Protein AF-A0A967NZN5-F1 (afdb_monomer_lite)

Sequence (57 aa):
QRDINISLMNELALIFEKMNIDTSDVLEAAGTKWNFLKFKPGLVGGHCIGVDPYYLT

Secondary structure (DSSP, 8-state):
-HHHHHHHHHHHHHHHHHTT--HHHHHHHHTTSTT-----------TT----GGG--

Foldseek 3Di:
DLLVVLVVQQVVCVVCVVVVHHSVVVLVVLVVDPPDDNHHHDDDDDPPDPDDVVVVD

Radius of gyration: 13.95 Å; chains: 1; bounding box: 36×29×29 Å

pLDDT: mean 86.17, std 12.28, range [51.72, 96.88]

Structure (mmCIF, N/CA/C/O backbone):
data_AF-A0A967NZN5-F1
#
_entry.id   AF-A0A967NZN5-F1
#
loop_
_atom_site.group_PDB
_atom_site.id
_atom_site.type_symbol
_atom_site.label_atom_id
_atom_site.label_alt_id
_atom_site.label_comp_id
_atom_site.label_asym_id
_atom_site.label_entity_id
_atom_site.label_seq_id
_atom_site.pdbx_PDB_ins_code
_atom_site.Cartn_x
_atom_site.Cartn_y
_atom_site.Cartn_z
_atom_site.occupancy
_atom_site.B_iso_or_equiv
_atom_site.auth_seq_id
_atom_site.auth_comp_id
_atom_site.auth_asym_id
_atom_site.auth_atom_id
_atom_site.pdbx_PDB_model_num
ATOM 1 N N . GLN A 1 1 ? 15.611 1.322 -4.400 1.00 71.44 1 GLN A N 1
ATOM 2 C CA . GLN A 1 1 ? 15.035 1.307 -3.027 1.00 71.44 1 GLN A CA 1
ATOM 3 C C . GLN A 1 1 ? 13.536 1.637 -2.998 1.00 71.44 1 GLN A C 1
ATOM 5 O O . GLN A 1 1 ? 12.821 1.017 -2.224 1.00 71.44 1 GLN A O 1
ATOM 10 N N . ARG A 1 2 ? 13.029 2.552 -3.848 1.00 84.31 2 ARG A N 1
ATOM 11 C CA . ARG A 1 2 ? 11.582 2.840 -3.978 1.00 84.31 2 ARG A CA 1
ATOM 12 C C . ARG A 1 2 ? 10.746 1.597 -4.301 1.00 84.31 2 ARG A C 1
ATOM 14 O O . ARG A 1 2 ? 9.682 1.433 -3.724 1.00 84.31 2 ARG A O 1
ATOM 21 N N . ASP A 1 3 ? 11.252 0.731 -5.170 1.00 86.69 3 ASP A N 1
ATOM 22 C CA . ASP A 1 3 ? 10.552 -0.476 -5.628 1.00 86.69 3 ASP A CA 1
ATOM 23 C C . ASP A 1 3 ? 10.237 -1.434 -4.471 1.00 86.69 3 ASP A C 1
ATOM 25 O O . ASP A 1 3 ? 9.101 -1.870 -4.316 1.00 86.69 3 ASP A O 1
ATOM 29 N N . ILE A 1 4 ? 11.216 -1.653 -3.586 1.00 87.81 4 ILE A N 1
ATOM 30 C CA . ILE A 1 4 ? 11.063 -2.457 -2.364 1.00 87.81 4 ILE A CA 1
ATOM 31 C C . ILE A 1 4 ? 10.018 -1.826 -1.438 1.00 87.81 4 ILE A C 1
ATOM 33 O O . ILE A 1 4 ? 9.145 -2.519 -0.926 1.00 87.81 4 ILE A O 1
ATOM 37 N N . ASN A 1 5 ? 10.067 -0.505 -1.253 1.00 90.62 5 ASN A N 1
ATOM 38 C CA . ASN A 1 5 ? 9.115 0.188 -0.387 1.00 90.62 5 ASN A CA 1
ATOM 39 C C . ASN A 1 5 ? 7.684 0.139 -0.942 1.00 90.62 5 ASN A C 1
ATOM 41 O O . ASN A 1 5 ? 6.750 -0.032 -0.168 1.00 90.62 5 ASN A O 1
ATOM 45 N N . ILE A 1 6 ? 7.492 0.246 -2.260 1.00 91.56 6 ILE A N 1
ATOM 46 C CA . ILE A 1 6 ? 6.165 0.101 -2.880 1.00 91.56 6 ILE A CA 1
ATOM 47 C C . ILE A 1 6 ? 5.672 -1.343 -2.764 1.00 91.56 6 ILE A C 1
ATOM 49 O O . ILE A 1 6 ? 4.514 -1.548 -2.415 1.00 91.56 6 ILE A O 1
ATOM 53 N N . SER A 1 7 ? 6.545 -2.335 -2.971 1.00 92.25 7 SER A N 1
ATOM 54 C CA . SER A 1 7 ? 6.198 -3.743 -2.748 1.00 92.25 7 SER A CA 1
ATOM 55 C C . SER A 1 7 ? 5.744 -3.986 -1.309 1.00 92.25 7 SER A C 1
ATOM 57 O O . SER A 1 7 ? 4.726 -4.632 -1.091 1.00 92.25 7 SER A O 1
ATOM 59 N N . LEU A 1 8 ? 6.449 -3.415 -0.328 1.00 93.06 8 LEU A N 1
ATOM 60 C CA . LEU A 1 8 ? 6.052 -3.486 1.076 1.00 93.06 8 LEU A CA 1
ATOM 61 C C . LEU A 1 8 ? 4.682 -2.832 1.318 1.00 93.06 8 LEU A C 1
ATOM 63 O O . LEU A 1 8 ? 3.859 -3.400 2.030 1.00 93.06 8 LEU A O 1
ATOM 67 N N . MET A 1 9 ? 4.411 -1.665 0.722 1.00 94.44 9 MET A N 1
ATOM 68 C CA . MET A 1 9 ? 3.097 -1.016 0.845 1.00 94.44 9 MET A CA 1
ATOM 69 C C . MET A 1 9 ? 1.972 -1.852 0.217 1.00 94.44 9 MET A C 1
ATOM 71 O O . MET A 1 9 ? 0.872 -1.877 0.764 1.00 94.44 9 MET A O 1
ATOM 75 N N . ASN A 1 10 ? 2.235 -2.547 -0.893 1.00 94.75 10 ASN A N 1
ATOM 76 C CA . ASN A 1 10 ? 1.263 -3.444 -1.524 1.00 94.75 10 ASN A CA 1
ATOM 77 C C . ASN A 1 10 ? 0.920 -4.634 -0.618 1.00 94.75 10 ASN A C 1
ATOM 79 O O . ASN A 1 10 ? -0.255 -4.930 -0.423 1.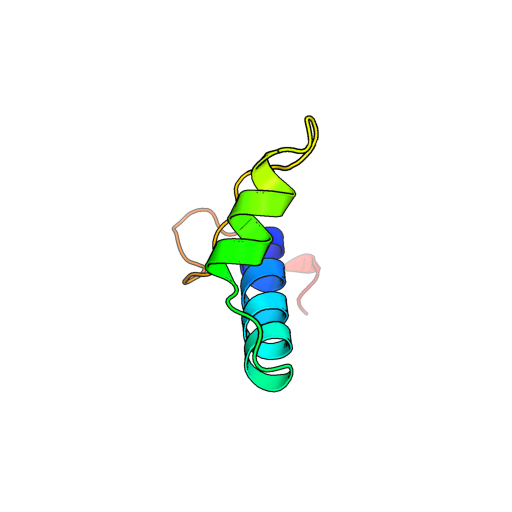00 94.75 10 ASN A O 1
ATOM 83 N N . GLU A 1 11 ? 1.927 -5.275 -0.021 1.00 95.44 11 GLU A N 1
ATOM 84 C CA . GLU A 1 11 ? 1.713 -6.381 0.923 1.00 95.44 11 GLU A CA 1
ATOM 85 C C . GLU A 1 11 ? 0.922 -5.933 2.159 1.00 95.44 11 GLU A C 1
ATOM 87 O O . GLU A 1 11 ? -0.017 -6.605 2.585 1.00 95.44 11 GLU A O 1
ATOM 92 N N . LEU A 1 12 ? 1.246 -4.759 2.709 1.00 94.69 12 LEU A N 1
ATOM 93 C CA . LEU A 1 12 ? 0.502 -4.191 3.834 1.00 94.69 12 LEU A CA 1
ATOM 94 C C . LEU A 1 12 ? -0.961 -3.910 3.474 1.00 94.69 12 LE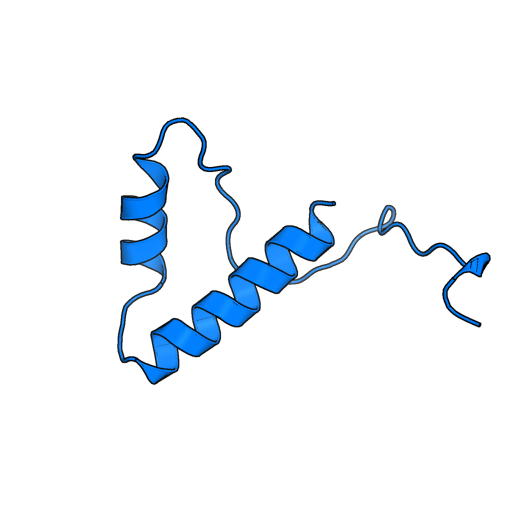U A C 1
ATOM 96 O O . LEU A 1 12 ? -1.838 -4.219 4.276 1.00 94.69 12 LEU A O 1
ATOM 100 N N . ALA A 1 13 ? -1.235 -3.396 2.272 1.00 94.88 13 ALA A N 1
ATOM 101 C CA . ALA A 1 13 ? -2.602 -3.159 1.814 1.00 94.88 13 ALA A CA 1
ATOM 102 C C . ALA A 1 13 ? -3.432 -4.456 1.777 1.00 94.88 13 ALA A C 1
ATOM 104 O O . ALA A 1 13 ? -4.561 -4.473 2.263 1.00 94.88 13 ALA A O 1
ATOM 105 N N . LEU A 1 14 ? -2.848 -5.562 1.298 1.00 96.00 14 LEU A N 1
ATOM 106 C CA . LEU A 1 14 ? -3.504 -6.878 1.285 1.00 96.00 14 LEU A CA 1
ATOM 107 C C . LEU A 1 14 ? -3.745 -7.430 2.699 1.00 96.00 14 LEU A C 1
ATOM 109 O O . LEU A 1 14 ? -4.744 -8.107 2.947 1.00 96.00 14 LEU A O 1
ATOM 113 N N . ILE A 1 15 ? -2.833 -7.172 3.640 1.00 96.75 15 ILE A N 1
ATOM 114 C CA . ILE A 1 15 ? -3.011 -7.560 5.047 1.00 96.75 15 ILE A CA 1
ATOM 115 C C . ILE A 1 15 ? -4.153 -6.756 5.677 1.00 96.75 15 ILE A C 1
ATOM 117 O O . ILE A 1 15 ? -5.024 -7.345 6.318 1.00 96.75 15 ILE A O 1
ATOM 121 N N . PHE A 1 16 ? -4.179 -5.437 5.478 1.00 96.19 16 PHE A N 1
ATOM 122 C CA . PHE A 1 16 ? -5.224 -4.571 6.027 1.00 96.19 16 PHE A CA 1
ATOM 123 C C . PHE A 1 16 ? -6.599 -4.892 5.442 1.00 96.19 16 PHE A C 1
ATOM 125 O O . PHE A 1 16 ? -7.562 -4.972 6.201 1.00 96.19 16 PHE A O 1
ATOM 132 N N . GLU A 1 17 ? -6.677 -5.208 4.148 1.00 95.38 17 GLU A N 1
ATOM 133 C CA . GLU A 1 17 ? -7.904 -5.690 3.507 1.00 95.38 17 GLU A CA 1
ATOM 134 C C . GLU A 1 17 ? -8.441 -6.957 4.195 1.00 95.38 17 GLU A C 1
ATOM 136 O O . GLU A 1 17 ? -9.609 -7.011 4.578 1.00 95.38 17 GLU A O 1
ATOM 141 N N . LYS A 1 18 ? -7.580 -7.952 4.460 1.00 96.88 18 LYS A N 1
ATOM 142 C CA . LYS A 1 18 ? -7.970 -9.183 5.179 1.00 96.88 18 LYS A CA 1
ATOM 143 C C . LYS A 1 18 ? -8.383 -8.932 6.630 1.00 96.88 18 LYS A C 1
ATOM 145 O O . LYS A 1 18 ? -9.166 -9.701 7.182 1.00 96.88 18 LYS A O 1
ATOM 150 N N . MET A 1 19 ? -7.844 -7.886 7.251 1.00 96.62 19 MET A N 1
ATOM 151 C CA . MET A 1 19 ? -8.201 -7.453 8.604 1.00 96.62 19 MET A CA 1
ATOM 152 C C . MET A 1 19 ? -9.419 -6.520 8.634 1.00 96.62 19 MET A C 1
ATOM 154 O O . MET A 1 19 ? -9.840 -6.129 9.722 1.00 96.62 19 MET A O 1
ATOM 158 N N . ASN A 1 20 ? -9.995 -6.192 7.473 1.00 95.19 20 ASN A N 1
ATOM 159 C CA . ASN A 1 20 ? -11.100 -5.248 7.321 1.00 95.19 20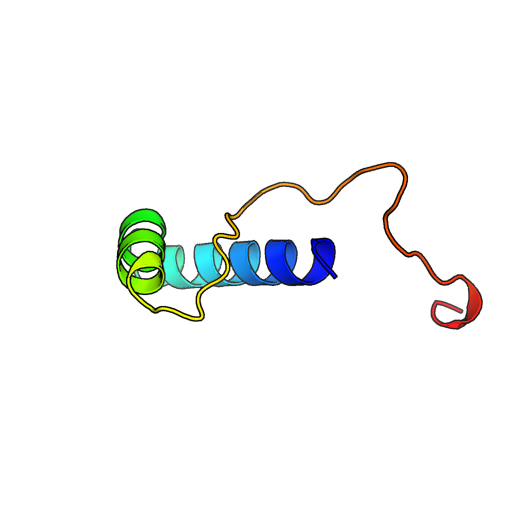 ASN A CA 1
ATOM 160 C C . ASN A 1 20 ? -10.758 -3.836 7.853 1.00 95.19 20 ASN A C 1
ATOM 162 O O . ASN A 1 20 ? -11.573 -3.184 8.506 1.00 95.19 20 ASN A O 1
ATOM 166 N N . ILE A 1 21 ? -9.521 -3.392 7.603 1.00 95.94 21 ILE A N 1
ATOM 167 C CA . ILE A 1 21 ? -8.976 -2.076 7.967 1.00 95.94 21 ILE A CA 1
ATOM 168 C C . ILE A 1 21 ? -8.728 -1.277 6.681 1.00 95.94 21 ILE A C 1
ATOM 170 O O . ILE A 1 21 ? -8.106 -1.787 5.747 1.00 95.94 21 ILE A O 1
ATOM 174 N N . ASP A 1 22 ? -9.158 -0.012 6.639 1.00 94.31 22 ASP A N 1
ATOM 175 C CA . ASP A 1 22 ? -8.859 0.867 5.506 1.00 94.31 22 ASP A CA 1
ATOM 176 C C . ASP A 1 22 ? -7.367 1.232 5.492 1.00 94.31 22 ASP A C 1
ATOM 178 O O . ASP A 1 22 ? -6.816 1.814 6.431 1.00 94.31 22 ASP A O 1
ATOM 182 N N . THR A 1 23 ? -6.696 0.889 4.395 1.00 94.38 23 THR A N 1
ATOM 183 C CA . THR A 1 23 ? -5.277 1.204 4.193 1.00 94.38 23 THR A CA 1
ATOM 184 C C . THR A 1 23 ? -5.032 2.717 4.170 1.00 94.38 23 THR A C 1
ATOM 186 O O . THR A 1 23 ? -3.975 3.174 4.605 1.00 94.38 23 THR A O 1
ATOM 189 N N . SER A 1 24 ? -5.994 3.505 3.693 1.00 92.88 24 SER A N 1
ATOM 190 C CA . SER A 1 24 ? -5.909 4.966 3.606 1.00 92.88 24 SER A CA 1
ATOM 191 C C . SER A 1 24 ? -5.788 5.595 4.992 1.00 92.88 24 SER A C 1
ATOM 193 O O . SER A 1 24 ? -4.879 6.397 5.212 1.00 92.88 24 SER A O 1
ATOM 195 N N . ASP A 1 25 ? -6.619 5.147 5.934 1.00 95.00 25 ASP A N 1
ATOM 196 C CA . ASP A 1 25 ? -6.625 5.618 7.322 1.00 95.00 25 ASP A CA 1
ATOM 197 C C . ASP A 1 25 ? -5.309 5.274 8.029 1.00 95.00 25 ASP A C 1
ATOM 199 O O . ASP A 1 25 ? -4.717 6.103 8.727 1.00 95.00 25 ASP A O 1
ATOM 203 N N . VAL A 1 26 ? -4.792 4.059 7.805 1.00 93.88 26 VAL A N 1
ATOM 204 C CA . VAL A 1 26 ? -3.499 3.629 8.361 1.00 93.88 26 VAL A CA 1
ATOM 205 C C . VAL A 1 26 ? -2.356 4.485 7.820 1.00 93.88 26 VAL A C 1
ATOM 207 O O . VAL A 1 26 ? -1.472 4.885 8.583 1.00 93.88 26 VAL A O 1
ATOM 210 N N . LEU A 1 27 ? -2.356 4.785 6.519 1.00 93.50 27 LEU A N 1
ATOM 211 C CA . LEU A 1 27 ? -1.324 5.613 5.893 1.00 93.50 27 LEU A CA 1
ATOM 212 C C . LEU A 1 27 ? -1.414 7.081 6.325 1.00 93.50 27 LEU A C 1
ATOM 214 O O . LEU A 1 27 ? -0.374 7.721 6.498 1.00 93.50 27 LEU A O 1
ATOM 218 N N . GLU A 1 28 ? -2.619 7.613 6.530 1.00 93.38 28 GLU A N 1
ATOM 219 C CA . GLU A 1 28 ? -2.824 8.954 7.083 1.00 93.38 28 GLU A CA 1
ATOM 220 C C . GLU A 1 28 ? -2.286 9.042 8.515 1.00 93.38 28 GLU A C 1
ATOM 222 O O . GLU A 1 28 ? -1.465 9.915 8.818 1.00 93.38 28 GLU A O 1
ATOM 227 N N . ALA A 1 29 ? -2.646 8.076 9.365 1.00 94.31 29 ALA A N 1
ATOM 228 C CA . ALA A 1 29 ? -2.147 7.988 10.732 1.00 94.31 29 ALA A CA 1
ATOM 229 C C . ALA A 1 29 ? -0.619 7.815 10.775 1.00 94.31 29 ALA A C 1
ATOM 231 O O . ALA A 1 29 ? 0.065 8.497 11.541 1.00 94.31 29 ALA A O 1
ATOM 232 N N . ALA A 1 30 ? -0.051 6.952 9.926 1.00 92.88 30 ALA A N 1
ATOM 233 C CA . ALA A 1 30 ? 1.397 6.769 9.818 1.00 92.88 30 ALA A CA 1
ATOM 234 C C . ALA A 1 30 ? 2.105 8.046 9.338 1.00 92.88 30 ALA A C 1
ATOM 236 O O . ALA A 1 30 ? 3.189 8.365 9.827 1.00 92.88 30 ALA A O 1
ATOM 237 N N . GLY A 1 31 ? 1.458 8.817 8.460 1.00 92.19 31 GLY A N 1
ATOM 238 C CA . GLY A 1 31 ? 1.925 10.108 7.956 1.00 92.19 31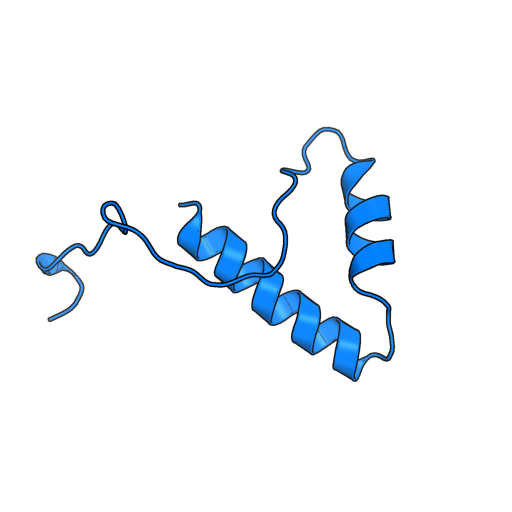 GLY A CA 1
ATOM 239 C C . GLY A 1 31 ? 2.097 11.200 9.013 1.00 92.19 31 GLY A C 1
ATOM 240 O O . GLY A 1 31 ? 2.758 12.199 8.725 1.00 92.19 31 GLY A O 1
ATOM 241 N N . THR A 1 32 ? 1.560 11.015 10.223 1.00 94.19 32 THR A N 1
ATOM 242 C CA . THR A 1 32 ? 1.789 11.920 11.364 1.00 94.19 32 THR A CA 1
ATOM 243 C C . THR A 1 32 ? 3.165 11.734 12.013 1.00 94.19 32 THR A C 1
ATOM 245 O O . THR A 1 32 ? 3.640 12.620 12.725 1.00 94.19 32 THR A O 1
ATOM 248 N N . LYS A 1 33 ? 3.842 10.602 11.769 1.00 94.19 33 LYS A N 1
ATOM 249 C CA . LYS A 1 33 ? 5.177 10.336 12.316 1.00 94.19 33 LYS A CA 1
ATOM 250 C C . LYS A 1 33 ? 6.239 11.079 11.512 1.00 94.19 33 LYS A C 1
ATOM 252 O O . LYS A 1 33 ? 6.297 10.983 10.290 1.00 94.19 33 LYS A O 1
ATOM 257 N N . TRP A 1 34 ? 7.145 11.751 12.218 1.00 91.12 34 TRP A N 1
ATOM 258 C CA . TRP A 1 34 ? 8.214 12.566 11.626 1.00 91.12 34 TRP A CA 1
ATOM 259 C C . TRP A 1 34 ? 9.148 11.792 10.678 1.00 91.12 34 TRP A C 1
ATOM 261 O O . TRP A 1 34 ? 9.748 12.383 9.786 1.00 91.12 34 TRP A O 1
ATOM 271 N N . ASN A 1 35 ? 9.277 10.477 10.865 1.00 90.94 35 ASN A N 1
ATOM 272 C CA . ASN A 1 35 ? 10.152 9.595 10.094 1.00 90.94 35 ASN A CA 1
ATOM 273 C C . ASN A 1 35 ? 9.412 8.763 9.037 1.00 90.94 35 ASN A C 1
ATOM 275 O O . ASN A 1 35 ? 10.018 7.891 8.411 1.00 90.94 35 ASN A O 1
ATOM 279 N N . PHE A 1 36 ? 8.111 8.989 8.843 1.00 91.19 36 PHE A N 1
ATOM 280 C CA . PHE A 1 36 ? 7.355 8.240 7.854 1.00 91.19 36 PHE A CA 1
ATOM 281 C C . PHE A 1 36 ? 7.562 8.825 6.458 1.00 91.19 36 PHE A C 1
ATOM 283 O O . PHE A 1 36 ? 7.183 9.958 6.156 1.00 91.19 36 PHE A O 1
ATOM 290 N N . LEU A 1 37 ? 8.143 8.016 5.578 1.00 88.56 37 LEU A N 1
ATOM 291 C CA . LEU A 1 37 ? 8.239 8.333 4.162 1.00 88.56 37 LEU A CA 1
ATOM 292 C C . LEU A 1 37 ? 6.922 7.948 3.487 1.00 88.56 37 LEU A C 1
ATOM 294 O O . LEU A 1 37 ? 6.519 6.789 3.529 1.00 88.56 37 LEU A O 1
ATOM 298 N N . LYS A 1 38 ? 6.262 8.929 2.861 1.00 86.94 38 LYS A N 1
ATOM 299 C CA . LYS A 1 38 ? 4.907 8.817 2.295 1.00 86.94 38 LYS A CA 1
ATOM 300 C C . LYS A 1 38 ? 4.862 7.975 1.012 1.00 86.94 38 LYS A C 1
ATOM 302 O O . LYS A 1 38 ? 4.576 8.486 -0.071 1.00 86.94 38 LYS A O 1
ATOM 307 N N . PHE A 1 39 ? 5.151 6.685 1.133 1.00 90.00 39 PHE A N 1
ATOM 308 C CA . PHE A 1 39 ? 4.908 5.705 0.081 1.00 90.00 39 PHE A CA 1
ATOM 309 C C . PHE A 1 39 ? 3.431 5.313 0.059 1.00 90.00 39 PHE A C 1
ATOM 311 O O . PHE A 1 39 ? 2.751 5.327 1.082 1.00 90.00 39 PHE A O 1
ATOM 318 N N . LYS A 1 40 ? 2.938 4.981 -1.132 1.00 90.19 40 LYS A N 1
ATOM 319 C CA . LYS A 1 40 ? 1.578 4.492 -1.346 1.00 90.19 40 LYS A CA 1
ATOM 320 C C . LYS A 1 40 ? 1.633 3.174 -2.120 1.00 90.19 40 LYS A C 1
ATOM 322 O O . LYS A 1 40 ? 2.568 3.009 -2.913 1.00 90.19 40 LYS A O 1
ATOM 327 N N . PRO A 1 41 ? 0.660 2.272 -1.911 1.00 91.25 41 PRO A N 1
ATOM 328 C CA . PRO A 1 41 ? 0.490 1.095 -2.750 1.00 91.25 41 PRO A CA 1
ATOM 329 C C . PRO A 1 41 ? 0.373 1.499 -4.223 1.00 91.25 41 PRO A C 1
ATOM 331 O O . PRO A 1 41 ? -0.187 2.551 -4.549 1.00 91.25 41 PRO A O 1
ATOM 334 N N . GLY A 1 42 ? 0.922 0.683 -5.114 1.00 91.81 42 GLY A N 1
ATOM 335 C CA . GLY A 1 42 ? 0.911 0.949 -6.544 1.00 91.81 42 GLY A CA 1
ATOM 336 C C . GLY A 1 42 ? 1.795 0.005 -7.348 1.00 91.81 42 GLY A C 1
ATOM 337 O O . GLY A 1 42 ? 2.472 -0.878 -6.821 1.00 91.81 42 GLY A O 1
ATOM 338 N N . LEU A 1 43 ? 1.789 0.207 -8.663 1.00 87.56 43 LEU A N 1
ATOM 339 C CA . LEU A 1 43 ? 2.602 -0.582 -9.580 1.00 87.56 43 LEU A CA 1
ATOM 340 C C . LEU A 1 43 ? 4.074 -0.154 -9.506 1.00 87.56 43 LEU A C 1
ATOM 342 O O . LEU A 1 43 ? 4.402 1.037 -9.480 1.00 87.56 43 LEU A O 1
ATOM 346 N N . VAL A 1 44 ? 4.962 -1.145 -9.494 1.00 85.44 44 VAL A N 1
ATOM 347 C CA . VAL A 1 44 ? 6.413 -0.961 -9.577 1.00 85.44 44 VAL A CA 1
ATOM 348 C C . VAL A 1 44 ? 6.826 -1.058 -11.046 1.00 85.44 44 VAL A C 1
ATOM 350 O O . VAL A 1 44 ? 6.450 -2.001 -11.734 1.00 85.44 44 VAL A O 1
ATOM 353 N N . GLY A 1 45 ? 7.570 -0.070 -11.545 1.00 79.56 45 GLY A N 1
ATOM 354 C CA . GLY A 1 45 ? 7.939 0.036 -12.958 1.00 79.56 45 GLY A CA 1
ATOM 355 C C . GLY A 1 45 ? 8.868 1.222 -13.232 1.00 79.56 45 GLY A C 1
ATOM 356 O O . GLY A 1 45 ? 8.963 2.141 -12.416 1.00 79.56 45 GLY A O 1
ATOM 357 N N . GLY A 1 46 ? 9.528 1.218 -14.394 1.00 78.62 46 GLY A N 1
ATOM 358 C CA . GLY A 1 46 ? 10.344 2.333 -14.885 1.00 78.62 46 GLY A CA 1
ATOM 359 C C . GLY A 1 46 ? 11.718 1.913 -15.407 1.00 78.62 46 GLY A C 1
ATOM 360 O O . GLY A 1 46 ? 12.180 0.803 -15.172 1.00 78.62 46 GLY A O 1
ATOM 361 N N . HIS A 1 47 ? 12.385 2.832 -16.108 1.00 75.81 47 HIS A N 1
ATOM 362 C CA . HIS A 1 47 ? 13.685 2.597 -16.752 1.00 75.81 47 HIS A CA 1
ATOM 363 C C . HIS A 1 47 ? 14.847 2.389 -15.757 1.00 75.81 47 HIS A C 1
ATOM 365 O O . HIS A 1 47 ? 15.911 1.927 -16.147 1.00 75.81 47 HIS A O 1
ATOM 371 N N . CYS A 1 48 ? 14.643 2.713 -14.475 1.00 69.25 48 CYS A N 1
ATOM 372 C CA . CYS A 1 48 ? 15.688 2.724 -13.447 1.00 69.25 48 CYS A CA 1
ATOM 373 C C . CYS A 1 48 ? 15.447 1.716 -12.309 1.00 69.25 48 CYS A C 1
ATOM 375 O O . CYS A 1 48 ? 15.923 1.941 -11.194 1.00 69.25 48 CYS A O 1
ATOM 377 N N . ILE A 1 49 ? 14.695 0.634 -12.546 1.00 72.56 49 ILE A N 1
ATOM 378 C CA . ILE A 1 49 ? 14.662 -0.477 -11.584 1.00 72.56 49 ILE A CA 1
ATOM 379 C C . ILE A 1 49 ? 16.061 -1.087 -11.565 1.00 72.56 49 ILE A C 1
AT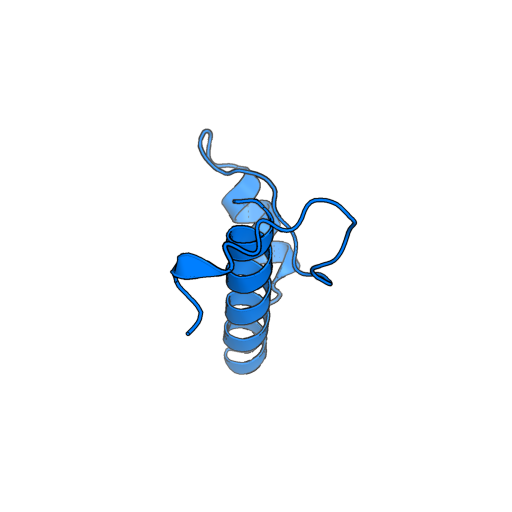OM 381 O O . ILE A 1 49 ? 16.570 -1.519 -12.596 1.00 72.56 49 ILE A O 1
ATOM 385 N N . GLY A 1 50 ? 16.695 -1.083 -10.393 1.00 67.38 50 GLY A N 1
ATOM 386 C CA . GLY A 1 50 ? 18.008 -1.687 -10.197 1.00 67.38 50 GLY A CA 1
ATOM 387 C C . GLY A 1 50 ? 17.899 -3.202 -10.290 1.00 67.38 50 GLY A C 1
ATOM 388 O O . GLY A 1 50 ? 17.680 -3.863 -9.280 1.00 67.38 50 GLY A O 1
ATOM 389 N N . VAL A 1 51 ? 18.004 -3.735 -11.503 1.00 70.81 51 VAL A N 1
ATOM 390 C CA . VAL A 1 51 ? 18.146 -5.167 -11.759 1.00 70.81 51 VAL A CA 1
ATOM 391 C C . VAL A 1 51 ? 19.642 -5.422 -11.819 1.00 70.81 51 VAL A C 1
ATOM 393 O O . VAL A 1 51 ? 20.277 -5.099 -12.819 1.00 70.81 51 VAL A O 1
ATOM 396 N N . ASP A 1 52 ? 20.229 -5.897 -10.723 1.00 63.19 52 ASP A N 1
ATOM 397 C CA . ASP A 1 52 ? 21.617 -6.348 -10.753 1.00 63.19 52 ASP A CA 1
ATOM 398 C C . ASP A 1 52 ? 21.645 -7.747 -11.391 1.00 63.19 52 ASP A C 1
ATOM 400 O O . ASP A 1 52 ? 21.114 -8.690 -10.793 1.00 63.19 52 ASP A O 1
ATOM 404 N N . PRO A 1 53 ? 22.223 -7.915 -12.596 1.00 62.69 53 PRO A N 1
ATOM 405 C CA . PRO A 1 53 ? 22.265 -9.211 -13.269 1.00 62.69 53 PRO A CA 1
ATOM 406 C C . PRO A 1 53 ? 23.093 -10.248 -12.500 1.00 62.69 53 PRO A C 1
ATOM 408 O O . PRO A 1 53 ? 22.909 -11.444 -12.697 1.00 62.69 53 PRO A O 1
ATOM 411 N N . TYR A 1 54 ? 24.004 -9.806 -11.631 1.00 59.25 54 TYR A N 1
ATOM 412 C CA . TYR A 1 54 ? 24.980 -10.660 -10.961 1.00 59.25 54 TYR A CA 1
ATOM 413 C C . TYR A 1 54 ? 24.379 -11.451 -9.788 1.00 59.25 54 TYR A C 1
ATOM 415 O O . TYR A 1 54 ? 24.868 -12.529 -9.459 1.00 59.25 54 TYR A O 1
ATOM 423 N N . TYR A 1 55 ? 23.300 -10.948 -9.174 1.00 54.53 55 TYR A N 1
ATOM 424 C CA . TYR A 1 55 ? 22.629 -11.577 -8.023 1.00 54.53 55 TYR A CA 1
ATOM 425 C C . TYR A 1 55 ? 21.370 -12.385 -8.387 1.00 54.53 55 TYR A C 1
ATOM 427 O O . TYR A 1 55 ? 20.732 -12.942 -7.497 1.00 54.53 55 TYR A O 1
ATOM 435 N N 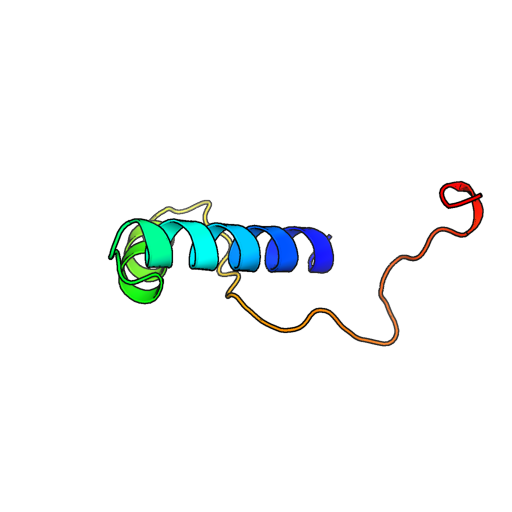. LEU A 1 56 ? 20.996 -12.436 -9.670 1.00 55.44 56 LEU A N 1
ATOM 436 C CA . LEU A 1 56 ? 19.781 -13.101 -10.167 1.00 55.44 56 LEU A CA 1
ATOM 437 C C . LEU A 1 56 ? 20.077 -14.330 -11.051 1.00 55.44 56 LEU A C 1
ATOM 439 O O . LEU A 1 56 ? 19.184 -14.783 -11.768 1.00 55.44 56 LEU A O 1
ATOM 443 N N . THR A 1 57 ? 21.312 -14.845 -11.008 1.00 51.72 57 THR A N 1
ATOM 444 C CA . THR A 1 57 ? 21.676 -16.150 -11.599 1.00 51.72 57 THR A CA 1
ATOM 445 C C . THR A 1 57 ? 21.327 -17.269 -10.628 1.00 51.72 57 THR A C 1
ATOM 447 O O . THR A 1 57 ? 20.791 -18.298 -11.090 1.00 51.72 57 THR A O 1
#